Protein AF-A0A1N7SXD9-F1 (afdb_monomer)

InterPro domains:
  IPR025332 Protein of unknown function DUF4238 [PF14022] (2-87)

Secondary structure (DSSP, 8-state):
-EE--SSSPP-EESS--EE--TTS-SSS----S--EEEEE-SSSEEEEEESSTTS-SS-EE--HHHHHHHHHHHHHH-SS-EE-SSHHHHGGGGGGTTHHHHHHHHT----

Sequence (111 aa):
MLINDTSVPFITSDHPVVNVHSCVSETEFSSPEHADFYYPISPTFAYIICDSDRFTQGKNRVDETTVVELNSKQAAQAMMHIIGDTEEAIHPYKKQIGRRYQKAFHGRIVV

Solvent-accessible surface area (backbone atoms only — not comparable to full-atom values): 6323 Å² total; per-residue (Å²): 55,42,38,44,86,52,94,64,59,42,44,37,33,81,40,45,70,41,68,66,38,87,76,51,62,57,53,48,94,66,86,58,92,66,52,25,40,34,31,52,78,42,48,42,37,27,48,56,48,61,78,53,87,87,64,69,89,58,81,40,78,52,53,60,70,56,45,54,51,51,35,44,51,40,21,17,60,7,72,83,41,73,46,51,95,46,68,76,66,40,56,84,38,64,90,28,50,18,39,31,48,54,53,65,53,74,76,45,86,84,126

Organism: NCBI:txid1701573

pLDDT: mean 91.77, std 12.86, range [37.34, 98.69]

Structure (mmCIF, N/CA/C/O backbone):
data_AF-A0A1N7SXD9-F1
#
_entry.id   AF-A0A1N7SXD9-F1
#
loop_
_atom_site.group_PDB
_atom_site.id
_atom_site.type_symbol
_atom_site.label_atom_id
_atom_site.label_alt_id
_atom_site.label_comp_id
_atom_site.label_asym_id
_atom_site.label_entity_id
_atom_site.label_seq_id
_atom_site.pdbx_PDB_ins_code
_atom_site.Cartn_x
_atom_site.Cartn_y
_atom_site.Cartn_z
_atom_site.occupancy
_atom_site.B_iso_or_equiv
_atom_site.auth_seq_id
_atom_site.auth_comp_id
_atom_site.auth_asym_id
_atom_site.auth_atom_id
_atom_site.pdbx_PDB_model_num
ATOM 1 N N . MET A 1 1 ? -9.961 -3.467 -3.301 1.00 95.69 1 MET A N 1
ATOM 2 C CA . MET A 1 1 ? -10.027 -2.371 -2.305 1.00 95.69 1 MET A CA 1
ATOM 3 C C . MET A 1 1 ? -9.459 -2.870 -0.994 1.00 95.69 1 MET A C 1
ATOM 5 O O . MET A 1 1 ? -9.799 -3.979 -0.586 1.00 95.69 1 MET A O 1
ATOM 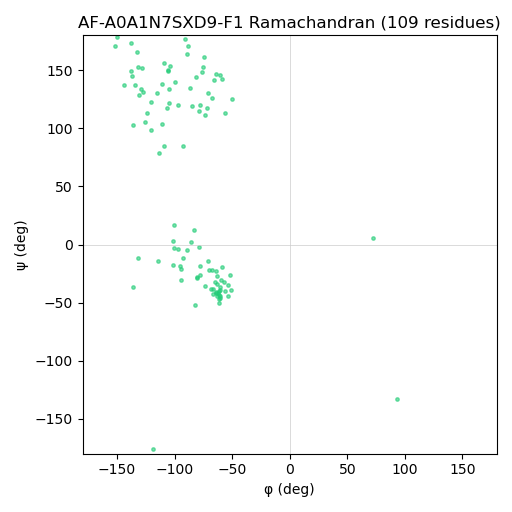9 N N . LEU A 1 2 ? -8.611 -2.069 -0.361 1.00 98.25 2 LEU A N 1
ATOM 10 C CA . LEU A 1 2 ? -8.057 -2.337 0.959 1.00 98.25 2 LEU A CA 1
ATOM 11 C C . LEU A 1 2 ? -8.827 -1.540 2.014 1.00 98.25 2 LEU A C 1
ATOM 13 O O . LEU A 1 2 ? -9.203 -0.390 1.775 1.00 98.25 2 LEU A O 1
ATOM 17 N N . ILE A 1 3 ? -9.068 -2.176 3.153 1.00 98.69 3 ILE A N 1
ATOM 18 C CA . ILE A 1 3 ? -9.719 -1.605 4.331 1.00 98.69 3 ILE A CA 1
ATOM 19 C C . ILE A 1 3 ? -8.733 -1.717 5.487 1.00 98.69 3 ILE A C 1
ATOM 21 O O . ILE A 1 3 ? -8.275 -2.817 5.803 1.00 98.69 3 ILE A O 1
ATOM 25 N N . ASN A 1 4 ? -8.416 -0.581 6.090 1.00 98.56 4 ASN A N 1
ATOM 26 C CA . ASN A 1 4 ? -7.520 -0.464 7.222 1.00 98.56 4 ASN A CA 1
ATOM 27 C C . ASN A 1 4 ? -8.321 -0.075 8.469 1.00 98.56 4 ASN A C 1
ATOM 29 O O . ASN A 1 4 ? -8.712 1.079 8.626 1.00 98.56 4 ASN A O 1
ATOM 33 N N . ASP A 1 5 ? -8.542 -1.067 9.331 1.00 98.12 5 ASP A N 1
ATOM 34 C CA . ASP A 1 5 ? -9.182 -0.923 10.644 1.00 98.12 5 ASP A CA 1
ATOM 35 C C . ASP A 1 5 ? -8.120 -0.903 11.780 1.00 98.12 5 ASP A C 1
ATOM 37 O O . ASP A 1 5 ? -8.439 -1.165 12.940 1.00 98.12 5 ASP A O 1
ATOM 41 N N . THR A 1 6 ? -6.840 -0.668 11.452 1.00 98.06 6 THR A N 1
ATOM 42 C CA . THR A 1 6 ? -5.706 -0.716 12.399 1.00 98.06 6 THR A CA 1
ATOM 43 C C . THR A 1 6 ? -5.422 0.642 13.050 1.00 98.06 6 THR A C 1
ATOM 45 O O . THR A 1 6 ? -6.060 1.646 12.737 1.00 98.06 6 THR A O 1
ATOM 48 N N . SER A 1 7 ? -4.454 0.677 13.973 1.00 97.06 7 SER A N 1
ATOM 49 C CA . SER A 1 7 ? -4.045 1.909 14.660 1.00 97.06 7 SER A CA 1
ATOM 50 C C . SER A 1 7 ? -3.149 2.821 13.811 1.00 97.06 7 SER A C 1
ATOM 52 O O . SER A 1 7 ? -3.028 4.011 14.101 1.00 97.06 7 SER A O 1
ATOM 54 N N . VAL A 1 8 ? -2.539 2.275 12.753 1.00 98.12 8 VAL A N 1
ATOM 55 C CA . VAL A 1 8 ? -1.650 3.009 11.850 1.00 98.12 8 VAL A CA 1
ATOM 56 C C . VAL A 1 8 ? -2.460 3.435 10.628 1.00 98.12 8 VAL A C 1
ATOM 58 O O . VAL A 1 8 ? -2.976 2.568 9.927 1.00 98.12 8 VAL A O 1
ATOM 61 N N . PRO A 1 9 ? -2.590 4.735 10.328 1.00 98.44 9 PRO A N 1
ATOM 62 C CA . PRO A 1 9 ? -3.310 5.187 9.143 1.00 98.44 9 PRO A CA 1
ATOM 63 C C . PRO A 1 9 ? -2.488 4.963 7.868 1.00 98.44 9 PRO A C 1
ATOM 65 O O . PRO A 1 9 ? -1.253 4.979 7.880 1.00 98.44 9 PRO A O 1
ATOM 68 N N . PHE A 1 10 ? -3.169 4.801 6.735 1.00 98.69 10 PHE A N 1
ATOM 69 C CA . PHE A 1 10 ? -2.519 4.942 5.436 1.00 98.69 10 PHE A CA 1
ATOM 70 C C . PHE A 1 10 ? -2.070 6.390 5.217 1.00 98.69 10 PHE A C 1
ATOM 72 O O . PHE A 1 10 ? -2.797 7.330 5.537 1.00 98.69 10 PHE A O 1
ATOM 79 N N . ILE A 1 11 ? -0.901 6.561 4.605 1.00 98.56 11 ILE A N 1
ATOM 80 C CA . ILE A 1 11 ? -0.399 7.861 4.145 1.00 98.56 11 ILE A CA 1
ATOM 81 C C . ILE A 1 11 ? -0.434 7.925 2.618 1.00 98.56 11 ILE A C 1
ATOM 83 O O . ILE A 1 11 ? -0.376 6.897 1.945 1.00 98.56 11 ILE A O 1
ATOM 87 N N . THR A 1 12 ? -0.483 9.132 2.063 1.00 98.31 12 THR A N 1
ATOM 88 C CA . THR A 1 12 ? -0.337 9.383 0.622 1.00 98.31 12 THR A CA 1
ATOM 89 C C . THR A 1 12 ? 0.876 10.275 0.352 1.00 98.31 12 THR A C 1
ATOM 91 O O . THR A 1 12 ? 1.647 10.588 1.262 1.00 98.31 12 THR A O 1
ATOM 94 N N . SER A 1 13 ? 1.106 10.659 -0.899 1.00 97.38 13 SER A N 1
ATOM 95 C CA . SER A 1 13 ? 2.219 11.531 -1.281 1.00 97.38 13 SER A CA 1
ATOM 96 C C . SER A 1 13 ? 1.881 12.384 -2.500 1.00 97.38 13 SER A C 1
ATOM 98 O O . SER A 1 13 ? 0.804 12.273 -3.085 1.00 97.38 13 SER A O 1
ATOM 100 N N . ASP A 1 14 ? 2.828 13.232 -2.892 1.00 96.00 14 ASP A N 1
ATOM 101 C CA . ASP A 1 14 ? 2.816 13.943 -4.173 1.00 96.00 14 ASP A CA 1
ATOM 102 C C . ASP A 1 14 ? 2.791 13.011 -5.401 1.00 96.00 14 ASP A C 1
ATOM 104 O O . ASP A 1 14 ? 2.355 13.427 -6.474 1.00 96.00 14 ASP A O 1
ATOM 108 N N . HIS A 1 15 ? 3.171 11.740 -5.234 1.00 95.31 15 HIS A N 1
ATOM 109 C CA . HIS A 1 15 ? 2.960 10.645 -6.184 1.00 95.31 15 HIS A CA 1
ATOM 110 C C . HIS A 1 15 ? 1.988 9.604 -5.600 1.00 95.31 15 HIS A C 1
ATOM 112 O O . HIS A 1 15 ? 2.412 8.555 -5.116 1.00 95.31 15 HIS A O 1
ATOM 118 N N . PRO A 1 16 ? 0.671 9.866 -5.633 1.00 94.62 16 PRO A N 1
ATOM 119 C CA . PRO A 1 16 ? -0.305 9.099 -4.862 1.00 94.62 16 PRO A CA 1
ATOM 120 C C . PRO A 1 16 ? -0.524 7.665 -5.363 1.00 94.62 16 PRO A C 1
ATOM 122 O O . PRO A 1 16 ? -0.984 6.829 -4.595 1.00 94.62 16 PRO A O 1
ATOM 125 N N . VAL A 1 17 ? -0.211 7.369 -6.627 1.00 97.44 17 VAL A N 1
ATOM 126 C CA . VAL A 1 17 ? -0.330 6.020 -7.195 1.00 97.44 17 VAL A CA 1
ATOM 127 C C . VAL A 1 17 ? 1.061 5.428 -7.357 1.00 97.44 17 VAL A C 1
ATOM 129 O O . VAL A 1 17 ? 1.866 5.947 -8.130 1.00 97.44 17 VAL A O 1
ATOM 132 N N . VAL A 1 18 ? 1.338 4.331 -6.653 1.00 96.50 18 VAL A N 1
ATOM 133 C CA . VAL A 1 18 ? 2.653 3.677 -6.677 1.00 96.50 18 VAL A CA 1
ATOM 134 C C . VAL A 1 18 ? 2.513 2.176 -6.889 1.00 96.50 18 VAL A C 1
ATOM 136 O O . VAL A 1 18 ? 1.503 1.579 -6.524 1.00 96.50 18 VAL A O 1
ATOM 139 N N . ASN A 1 19 ? 3.531 1.547 -7.478 1.00 96.56 19 ASN A N 1
ATOM 140 C CA . ASN A 1 19 ? 3.575 0.090 -7.571 1.00 96.56 19 ASN A CA 1
ATOM 141 C C . ASN A 1 19 ? 4.175 -0.472 -6.274 1.00 96.56 19 ASN A C 1
ATOM 143 O O . ASN A 1 19 ? 5.310 -0.135 -5.928 1.00 96.56 19 AS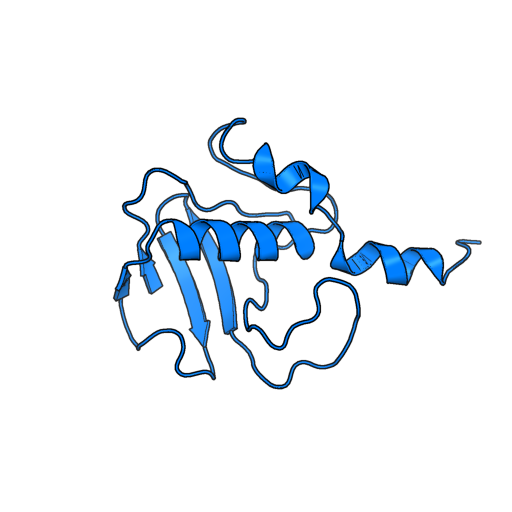N A O 1
ATOM 147 N N . VAL A 1 20 ? 3.405 -1.283 -5.545 1.00 96.62 20 VAL A N 1
ATOM 148 C CA . VAL A 1 20 ? 3.795 -1.850 -4.241 1.00 96.62 20 VAL A CA 1
ATOM 149 C C . VAL A 1 20 ? 4.249 -3.303 -4.315 1.00 96.62 20 VAL A C 1
ATOM 151 O O . VAL A 1 20 ? 4.572 -3.893 -3.281 1.00 96.62 20 VAL A 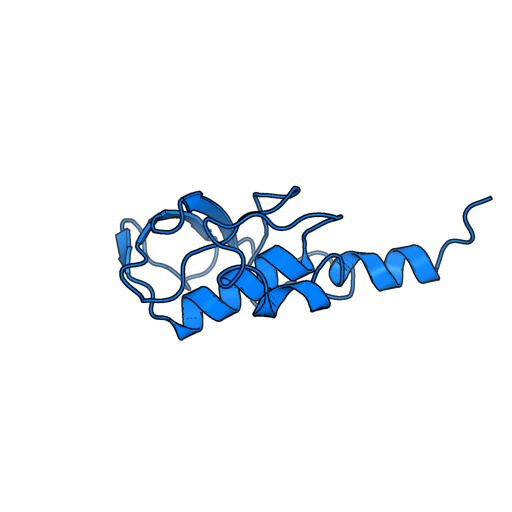O 1
ATOM 154 N N . HIS A 1 21 ? 4.304 -3.881 -5.515 1.00 96.50 21 HIS A N 1
ATOM 155 C CA . HIS A 1 21 ? 4.772 -5.248 -5.682 1.00 96.50 21 HIS A CA 1
ATOM 156 C C . HIS A 1 21 ? 6.224 -5.386 -5.191 1.00 96.50 21 HIS A C 1
ATOM 158 O O . HIS A 1 21 ? 7.045 -4.471 -5.318 1.00 96.50 21 HIS A O 1
ATOM 164 N N . SER A 1 22 ? 6.566 -6.543 -4.627 1.00 94.25 22 SER A N 1
ATOM 165 C CA . SER A 1 22 ? 7.886 -6.803 -4.034 1.00 94.25 22 SER A CA 1
ATOM 166 C C . SER A 1 22 ? 9.034 -6.765 -5.050 1.00 94.25 22 SER A C 1
ATOM 168 O O . SER A 1 22 ? 10.170 -6.491 -4.672 1.00 94.25 22 SER A O 1
ATOM 170 N N . CYS A 1 23 ? 8.745 -6.980 -6.339 1.00 93.88 23 CYS A N 1
ATOM 171 C CA . CYS A 1 23 ? 9.730 -6.889 -7.423 1.00 93.88 23 CYS A CA 1
ATOM 172 C C . CYS A 1 23 ? 10.185 -5.448 -7.727 1.00 93.88 23 CYS A C 1
ATOM 174 O O . CYS A 1 23 ? 11.153 -5.251 -8.461 1.00 93.88 23 CYS A O 1
ATOM 176 N N . VAL A 1 24 ? 9.478 -4.427 -7.227 1.00 93.06 24 VAL A N 1
ATOM 177 C CA . VAL A 1 24 ? 9.805 -3.022 -7.495 1.00 93.06 24 VAL A CA 1
ATOM 178 C C . VAL A 1 24 ? 10.984 -2.594 -6.627 1.00 93.06 24 VAL A C 1
ATOM 180 O O . VAL A 1 24 ? 10.897 -2.591 -5.399 1.00 93.06 24 VAL A O 1
ATOM 183 N N . SER A 1 25 ? 12.077 -2.170 -7.264 1.00 88.81 25 SER A N 1
ATOM 184 C CA . SER A 1 25 ? 13.215 -1.588 -6.551 1.00 88.81 25 SER A CA 1
ATOM 185 C C . SER A 1 25 ? 12.880 -0.199 -6.006 1.00 88.81 25 SER A C 1
ATOM 187 O O . SER A 1 25 ? 12.433 0.696 -6.726 1.00 88.81 25 SER A O 1
ATOM 189 N N . GLU A 1 26 ? 13.168 0.005 -4.723 1.00 86.25 26 GLU A N 1
ATOM 190 C CA . GLU A 1 26 ? 13.036 1.296 -4.037 1.00 86.25 26 GLU A CA 1
ATOM 191 C C . GLU A 1 26 ? 14.281 2.181 -4.189 1.00 86.25 26 GLU A C 1
ATOM 193 O O . GLU A 1 26 ? 14.341 3.259 -3.607 1.00 86.25 26 GLU A O 1
ATOM 198 N N . THR A 1 27 ? 15.294 1.737 -4.939 1.00 84.25 27 THR A N 1
ATOM 199 C CA . THR A 1 27 ? 16.554 2.485 -5.116 1.00 84.25 27 THR A CA 1
ATOM 200 C C . THR A 1 27 ? 17.009 2.598 -6.567 1.00 84.25 27 THR A C 1
ATOM 202 O O . THR A 1 27 ? 17.926 3.366 -6.853 1.00 84.25 27 THR A O 1
ATOM 205 N N . GLU A 1 28 ? 16.397 1.849 -7.485 1.00 84.06 28 GLU A N 1
ATOM 206 C CA . GLU A 1 28 ? 16.808 1.768 -8.885 1.00 84.06 28 GLU A CA 1
ATOM 207 C C . GLU A 1 28 ? 15.596 1.797 -9.818 1.00 84.06 28 GLU A C 1
ATOM 209 O O . GLU A 1 28 ? 14.507 1.330 -9.483 1.00 84.06 28 GLU A O 1
ATOM 214 N N . PHE A 1 29 ? 15.798 2.347 -11.015 1.00 84.88 29 PHE A N 1
ATOM 215 C CA . PHE A 1 29 ? 14.795 2.343 -12.075 1.00 84.88 29 PHE A CA 1
ATOM 216 C C . PHE A 1 29 ? 15.004 1.128 -12.974 1.00 84.88 29 PHE A C 1
ATOM 218 O O . PHE A 1 29 ? 15.661 1.212 -14.008 1.00 84.88 29 PHE A O 1
ATOM 225 N N . SER A 1 30 ? 14.438 -0.000 -12.561 1.0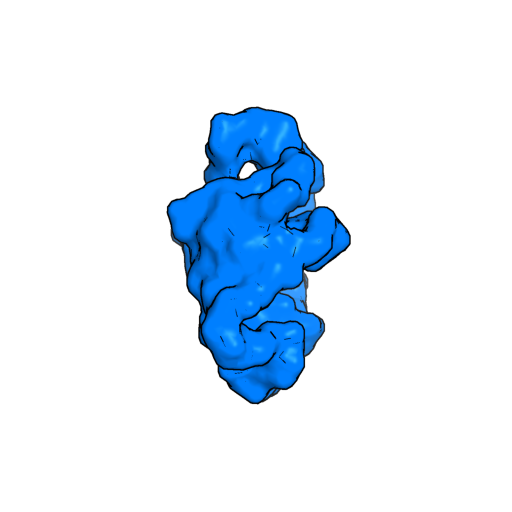0 88.75 30 SER A N 1
ATOM 226 C CA . SER A 1 30 ? 14.272 -1.191 -13.392 1.00 88.75 30 SER A CA 1
ATOM 227 C C . SER A 1 30 ? 12.815 -1.325 -13.845 1.00 88.75 30 SER A C 1
ATOM 229 O O . SER A 1 30 ? 11.897 -0.821 -13.188 1.00 88.75 30 SER A O 1
ATOM 231 N N . SER A 1 31 ? 12.595 -1.988 -14.984 1.00 90.81 31 SER A N 1
ATOM 232 C CA . SER A 1 31 ? 11.240 -2.364 -15.397 1.00 90.81 31 SER A CA 1
ATOM 233 C C . SER A 1 31 ? 10.710 -3.417 -14.420 1.00 90.81 31 SER A C 1
ATOM 235 O O . SER A 1 31 ? 11.400 -4.417 -14.215 1.00 90.81 31 SER A O 1
ATOM 237 N N . PRO A 1 32 ? 9.533 -3.218 -13.805 1.00 92.25 32 PRO A N 1
ATOM 238 C CA . PRO A 1 32 ? 8.942 -4.222 -12.937 1.00 92.25 32 PRO A CA 1
ATOM 239 C C . PRO A 1 32 ? 8.330 -5.360 -13.763 1.00 92.25 32 PRO A C 1
ATOM 241 O O . PRO A 1 32 ? 7.845 -5.137 -14.871 1.00 92.25 32 PRO A O 1
ATOM 244 N N . GLU A 1 33 ? 8.347 -6.567 -13.202 1.00 94.31 33 GLU A N 1
ATOM 245 C CA . GLU A 1 33 ? 7.702 -7.756 -13.783 1.00 94.31 33 GLU A CA 1
ATOM 246 C C . GLU A 1 33 ? 6.195 -7.796 -13.497 1.00 94.31 33 GLU A C 1
ATOM 248 O O . GLU A 1 33 ? 5.435 -8.327 -14.299 1.00 94.31 33 GLU A O 1
ATOM 253 N N . HIS A 1 34 ? 5.783 -7.197 -12.377 1.00 95.94 34 HIS A N 1
ATOM 254 C CA . HIS A 1 34 ? 4.411 -7.180 -11.878 1.00 95.94 34 HIS A CA 1
ATOM 255 C C . HIS A 1 34 ? 3.943 -5.759 -11.571 1.00 95.94 34 HIS A C 1
ATOM 257 O O . HIS A 1 34 ? 4.733 -4.881 -11.201 1.00 95.94 34 HIS A O 1
ATOM 263 N N . ALA A 1 35 ? 2.641 -5.550 -11.681 1.00 94.06 35 ALA A N 1
ATOM 264 C CA . ALA A 1 35 ? 1.939 -4.307 -11.438 1.00 94.06 35 ALA A CA 1
ATOM 265 C C . ALA A 1 35 ? 0.895 -4.475 -10.325 1.00 94.06 35 ALA A C 1
ATOM 267 O O . ALA A 1 35 ? -0.246 -4.864 -10.569 1.00 94.06 35 ALA A O 1
ATOM 268 N N . ASP A 1 36 ? 1.273 -4.066 -9.111 1.00 96.44 36 ASP A N 1
ATOM 269 C CA . ASP A 1 36 ? 0.346 -3.867 -7.997 1.00 96.44 36 ASP A CA 1
ATOM 270 C C . ASP A 1 36 ? 0.207 -2.369 -7.724 1.00 96.44 36 ASP A C 1
ATOM 272 O O . ASP A 1 36 ? 0.911 -1.800 -6.887 1.00 96.44 36 ASP A O 1
ATOM 276 N N . PHE A 1 37 ? -0.675 -1.695 -8.457 1.00 97.25 37 PHE A N 1
ATOM 277 C CA . PHE A 1 37 ? -0.891 -0.262 -8.286 1.00 97.25 37 PHE A CA 1
ATOM 278 C C . PHE A 1 37 ? -1.761 0.013 -7.070 1.00 97.25 37 PHE A C 1
ATOM 280 O O . PHE A 1 37 ? -2.944 -0.321 -7.051 1.00 97.25 37 PHE A O 1
ATOM 287 N N . TYR A 1 38 ? -1.171 0.664 -6.078 1.00 98.06 38 TYR A N 1
ATOM 288 C CA . TYR A 1 38 ? -1.793 1.070 -4.829 1.00 98.06 38 TYR A CA 1
ATOM 289 C C . TYR A 1 38 ? -2.059 2.575 -4.839 1.00 98.06 38 TYR A C 1
ATOM 291 O O . TYR A 1 38 ? -1.190 3.361 -5.219 1.00 98.06 38 TYR A O 1
ATOM 299 N N . TYR A 1 39 ? -3.263 2.964 -4.420 1.00 98.19 39 TYR A N 1
ATOM 300 C CA . TYR A 1 39 ? -3.673 4.355 -4.259 1.00 98.19 39 TYR A CA 1
ATOM 301 C C . T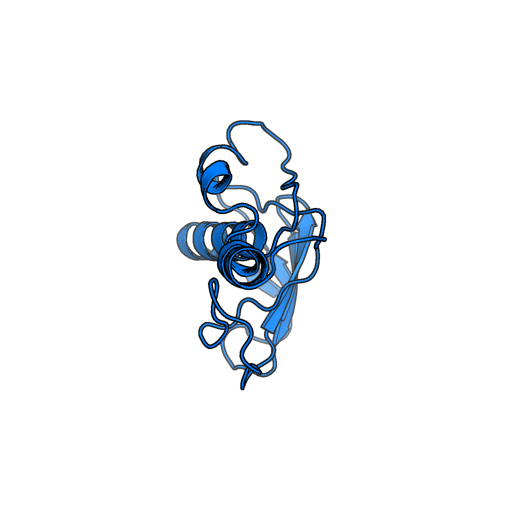YR A 1 39 ? -4.437 4.538 -2.934 1.00 98.19 39 TYR A C 1
ATOM 303 O O . TYR A 1 39 ? -5.621 4.181 -2.857 1.00 98.19 39 TYR A O 1
ATOM 311 N N . PRO A 1 40 ? -3.801 5.093 -1.888 1.00 98.00 40 PRO A N 1
ATOM 312 C CA . PRO A 1 40 ? -4.474 5.449 -0.646 1.00 98.00 40 PRO A CA 1
ATOM 313 C C . PRO A 1 40 ? -5.364 6.674 -0.859 1.00 98.00 40 PRO A C 1
ATOM 315 O O . PRO A 1 40 ? -4.889 7.759 -1.194 1.00 98.00 40 PRO A O 1
ATOM 318 N N . ILE A 1 41 ? -6.669 6.483 -0.661 1.00 96.62 41 ILE A N 1
ATOM 319 C CA . ILE A 1 41 ? -7.704 7.511 -0.858 1.00 96.62 41 ILE A CA 1
ATOM 320 C C . ILE A 1 41 ? -8.001 8.217 0.469 1.00 96.62 41 ILE A C 1
ATOM 322 O O . ILE A 1 41 ? -8.379 9.386 0.491 1.00 96.62 41 ILE A O 1
ATOM 326 N N . SER A 1 42 ? -7.851 7.494 1.581 1.00 97.56 42 SER A N 1
ATOM 327 C CA . SER A 1 42 ? -8.013 7.992 2.943 1.00 97.56 42 SER A CA 1
ATOM 328 C C . SER A 1 42 ? -7.128 7.193 3.914 1.00 97.56 42 SER A C 1
ATOM 330 O O . SER A 1 42 ? -6.627 6.130 3.540 1.00 97.56 42 SER A O 1
ATOM 332 N N . PRO A 1 43 ? -6.997 7.634 5.179 1.00 98.25 43 PRO A N 1
ATOM 333 C CA . PRO A 1 43 ? -6.320 6.871 6.234 1.00 98.25 43 PRO A CA 1
ATOM 334 C C . PRO A 1 43 ? -6.806 5.419 6.406 1.00 98.25 43 PRO A C 1
ATOM 336 O O . PRO A 1 43 ? -6.050 4.557 6.855 1.00 98.25 43 PRO A O 1
ATOM 339 N N . THR A 1 44 ? -8.056 5.134 6.026 1.00 98.50 44 THR A N 1
ATOM 340 C CA . THR A 1 44 ? -8.736 3.849 6.257 1.00 98.50 44 THR A CA 1
ATOM 341 C C . THR A 1 44 ? -9.061 3.070 4.980 1.00 98.50 44 THR A C 1
ATOM 343 O O . THR A 1 44 ? -9.367 1.880 5.052 1.00 98.50 44 THR A O 1
ATOM 346 N N . PHE A 1 45 ? -8.988 3.692 3.799 1.00 98.44 45 PHE A N 1
ATOM 347 C CA . PHE A 1 45 ? -9.346 3.058 2.528 1.00 98.44 45 PHE A CA 1
ATOM 348 C C . PHE A 1 45 ? -8.312 3.320 1.433 1.00 98.44 45 PHE A C 1
ATOM 350 O O . PHE A 1 45 ? -7.879 4.452 1.209 1.00 98.44 45 PHE A O 1
ATOM 357 N N . ALA A 1 46 ? -8.003 2.272 0.667 1.00 98.31 46 ALA A N 1
ATOM 358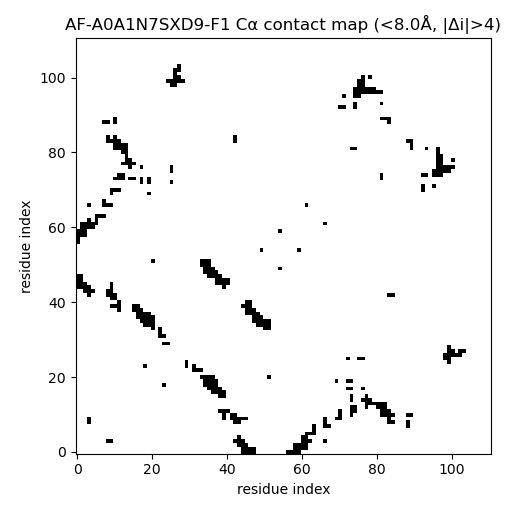 C CA . ALA A 1 46 ? -7.164 2.376 -0.520 1.00 98.31 46 ALA A CA 1
ATOM 359 C C . ALA A 1 46 ? -7.715 1.562 -1.697 1.00 98.31 46 ALA A C 1
ATOM 361 O O . ALA A 1 46 ? -8.272 0.467 -1.533 1.00 98.31 46 ALA A O 1
ATOM 362 N N . TYR A 1 47 ? -7.526 2.078 -2.910 1.00 97.75 47 TYR A N 1
ATOM 363 C CA . TYR A 1 47 ? -7.656 1.280 -4.120 1.00 97.75 47 TYR A CA 1
ATOM 364 C C . TYR A 1 47 ? -6.374 0.495 -4.359 1.00 97.75 47 TYR A C 1
ATOM 366 O O . TYR A 1 47 ? -5.272 0.963 -4.084 1.00 97.75 47 TYR A O 1
ATOM 374 N N . ILE A 1 48 ? -6.545 -0.715 -4.879 1.00 97.12 48 ILE A N 1
ATOM 375 C CA . ILE A 1 48 ? -5.434 -1.517 -5.359 1.00 97.12 48 ILE A CA 1
ATOM 376 C C . ILE A 1 48 ? -5.870 -2.295 -6.595 1.00 97.12 48 ILE A C 1
ATOM 378 O O . ILE A 1 48 ? -6.995 -2.808 -6.630 1.00 97.12 48 ILE A O 1
ATOM 382 N N . ILE A 1 49 ? -4.998 -2.327 -7.596 1.00 95.31 49 ILE A N 1
ATOM 383 C CA . ILE A 1 49 ? -5.143 -3.095 -8.831 1.00 95.31 49 ILE A CA 1
ATOM 384 C C . ILE A 1 49 ? -3.898 -3.967 -8.935 1.00 95.31 49 ILE A C 1
ATOM 386 O O . ILE A 1 49 ? -2.805 -3.429 -9.083 1.00 95.31 49 ILE A O 1
ATOM 390 N N . CYS A 1 50 ? -4.077 -5.278 -8.821 1.00 94.38 50 CYS A N 1
ATOM 391 C CA . CYS A 1 50 ? -2.997 -6.260 -8.842 1.00 94.38 50 CYS A CA 1
ATOM 392 C C . CYS A 1 50 ? -3.066 -7.096 -10.115 1.00 94.38 50 CYS A C 1
ATOM 394 O O . CYS A 1 50 ? -4.153 -7.530 -10.505 1.00 94.38 50 CYS A O 1
ATOM 396 N N . ASP A 1 51 ? -1.910 -7.353 -10.718 1.00 93.12 51 ASP A N 1
ATOM 397 C CA . ASP A 1 51 ? -1.706 -8.506 -11.599 1.00 93.12 51 ASP A CA 1
ATOM 398 C C . ASP A 1 51 ? -1.150 -9.729 -10.845 1.00 93.12 51 ASP A C 1
ATOM 400 O O . ASP A 1 51 ? -1.152 -10.834 -11.386 1.00 93.12 51 ASP A O 1
ATOM 404 N N . SER A 1 52 ? -0.715 -9.538 -9.595 1.00 91.19 52 SER A N 1
ATOM 405 C CA . SER A 1 52 ? -0.309 -10.598 -8.678 1.00 91.19 52 SER A CA 1
ATOM 406 C C . SER A 1 52 ? -1.485 -11.137 -7.852 1.00 91.19 52 SER A C 1
ATOM 408 O O . SER A 1 52 ? -2.518 -10.484 -7.684 1.00 91.19 52 SER A O 1
ATOM 410 N N . ASP A 1 53 ? -1.292 -12.306 -7.237 1.00 89.38 53 ASP A N 1
ATOM 411 C CA . ASP A 1 53 ? -2.272 -12.920 -6.328 1.00 89.38 53 ASP A CA 1
ATOM 412 C C . ASP A 1 53 ? -2.192 -12.373 -4.885 1.00 89.38 53 ASP A C 1
ATOM 414 O O . ASP A 1 53 ? -2.772 -12.951 -3.962 1.00 89.38 53 ASP A O 1
ATOM 418 N N . ARG A 1 54 ? -1.473 -11.260 -4.653 1.00 91.56 54 ARG A N 1
ATOM 419 C CA . ARG A 1 54 ? -1.253 -10.699 -3.306 1.00 91.56 54 ARG A CA 1
ATOM 420 C C . ARG A 1 54 ? -2.558 -10.284 -2.621 1.00 91.56 54 ARG A C 1
ATOM 422 O O . ARG A 1 54 ? -2.711 -10.482 -1.417 1.00 91.56 54 ARG A O 1
ATOM 429 N N . PHE A 1 55 ? -3.484 -9.687 -3.370 1.00 93.31 55 PHE A N 1
ATOM 430 C CA . PHE A 1 55 ? -4.782 -9.252 -2.860 1.00 93.31 55 PHE A CA 1
ATOM 431 C C . PHE A 1 55 ? -5.905 -9.809 -3.724 1.00 93.31 55 PHE A C 1
ATOM 433 O O . PHE A 1 55 ? -5.902 -9.678 -4.945 1.00 93.31 55 PHE A O 1
ATOM 440 N N . THR A 1 56 ? -6.910 -10.394 -3.076 1.00 91.00 56 THR A N 1
ATOM 441 C CA . THR A 1 56 ? -8.043 -10.997 -3.784 1.00 91.00 56 THR A CA 1
ATOM 442 C C . THR A 1 56 ? -8.996 -9.938 -4.342 1.00 91.00 56 THR A C 1
ATOM 444 O O . THR A 1 56 ? -9.012 -8.781 -3.904 1.00 91.00 56 THR A O 1
ATOM 447 N N . GLN A 1 57 ? -9.830 -10.323 -5.309 1.00 91.62 57 GLN A N 1
ATOM 448 C CA . GLN A 1 57 ? -10.867 -9.437 -5.835 1.00 91.62 57 GLN A CA 1
ATOM 449 C C . GLN A 1 57 ? -11.838 -8.988 -4.728 1.00 91.62 57 GLN A C 1
ATOM 451 O O . GLN A 1 57 ? -12.220 -9.753 -3.847 1.00 91.62 57 GLN A O 1
ATOM 456 N N . GLY A 1 58 ? -12.281 -7.729 -4.794 1.00 94.44 58 GLY A N 1
ATOM 457 C CA . GLY A 1 58 ? -13.225 -7.163 -3.830 1.00 94.44 58 GLY A CA 1
ATOM 458 C C . GLY A 1 58 ? -12.550 -6.438 -2.662 1.00 94.44 58 GLY A C 1
ATOM 459 O O . GLY A 1 58 ? -11.709 -5.557 -2.872 1.00 94.44 58 GLY A O 1
ATOM 460 N N . LYS A 1 59 ? -12.999 -6.717 -1.433 1.00 96.81 59 LYS A N 1
ATOM 461 C CA . LYS A 1 59 ? -12.587 -6.013 -0.207 1.00 96.81 59 LYS A CA 1
ATOM 462 C C . LYS A 1 59 ? -11.621 -6.884 0.594 1.00 96.81 59 LYS A C 1
ATOM 464 O O . LYS A 1 59 ? -12.008 -7.962 1.027 1.00 96.81 59 LYS A O 1
ATOM 469 N N . ASN A 1 60 ? -10.421 -6.379 0.854 1.00 97.75 60 ASN A N 1
ATOM 470 C CA . ASN A 1 60 ? -9.421 -7.041 1.689 1.00 97.75 60 ASN A CA 1
ATOM 471 C C . ASN A 1 60 ? -9.178 -6.184 2.932 1.00 97.75 60 ASN A C 1
ATOM 473 O O . ASN A 1 60 ? -8.960 -4.978 2.810 1.00 97.75 60 ASN A O 1
ATOM 477 N N . ARG A 1 61 ? -9.226 -6.793 4.117 1.00 98.38 61 ARG A N 1
ATOM 478 C CA . ARG A 1 61 ? -8.763 -6.144 5.347 1.00 98.38 61 ARG A CA 1
ATOM 479 C C . ARG A 1 61 ? -7.274 -6.384 5.493 1.00 98.38 61 ARG A C 1
ATOM 481 O O . ARG A 1 61 ? -6.829 -7.509 5.286 1.00 98.38 61 ARG A O 1
ATOM 488 N N . VAL A 1 62 ? -6.536 -5.335 5.821 1.00 98.31 62 VAL A N 1
ATOM 489 C CA . VAL A 1 62 ? -5.088 -5.411 6.020 1.00 98.31 62 VAL A CA 1
ATOM 490 C C . VAL A 1 62 ? -4.747 -5.346 7.501 1.00 98.31 62 VAL A C 1
ATOM 492 O O . VAL A 1 62 ? -5.477 -4.744 8.288 1.00 98.31 62 VAL A O 1
ATOM 495 N N . ASP A 1 63 ? -3.642 -5.984 7.868 1.00 98.50 63 ASP A N 1
ATOM 496 C CA . ASP A 1 63 ? -3.051 -5.860 9.194 1.00 98.50 63 ASP A CA 1
ATOM 497 C C . ASP A 1 63 ? -2.066 -4.685 9.256 1.00 98.50 63 ASP A C 1
ATOM 499 O O . ASP A 1 63 ? -1.708 -4.075 8.246 1.00 98.50 63 ASP A O 1
ATOM 503 N N . GLU A 1 64 ? -1.621 -4.362 10.468 1.00 98.50 64 GLU A N 1
ATOM 504 C CA . GLU A 1 64 ? -0.741 -3.217 10.704 1.00 98.50 64 GLU A CA 1
ATOM 505 C C . GLU A 1 64 ? 0.612 -3.384 9.997 1.00 98.50 64 GLU A C 1
ATOM 507 O O . GLU A 1 64 ? 1.168 -2.419 9.479 1.00 98.50 64 GLU A O 1
ATOM 512 N N . THR A 1 65 ? 1.117 -4.619 9.894 1.00 98.44 65 THR A N 1
ATOM 513 C CA . THR A 1 65 ? 2.374 -4.909 9.184 1.00 98.44 65 THR A CA 1
ATOM 514 C C . THR A 1 65 ? 2.265 -4.562 7.700 1.00 98.44 65 THR A C 1
ATOM 516 O O . THR A 1 65 ? 3.151 -3.905 7.152 1.00 98.44 65 THR A O 1
ATOM 519 N N . THR A 1 66 ? 1.152 -4.926 7.063 1.00 98.25 66 THR A N 1
ATOM 520 C CA . THR A 1 66 ? 0.864 -4.583 5.668 1.00 98.25 66 THR A CA 1
ATOM 521 C C . THR A 1 66 ? 0.725 -3.072 5.490 1.00 98.25 66 THR A C 1
ATOM 523 O O . THR A 1 66 ? 1.257 -2.518 4.531 1.00 98.25 66 THR A O 1
ATOM 526 N N . VAL A 1 67 ? 0.053 -2.379 6.414 1.00 98.50 67 VAL A N 1
ATOM 527 C CA . VAL A 1 67 ? -0.076 -0.912 6.368 1.00 98.50 67 VAL A CA 1
ATOM 528 C C . VAL A 1 67 ? 1.292 -0.232 6.439 1.00 98.50 67 VAL A C 1
ATOM 530 O O . VAL A 1 67 ? 1.585 0.648 5.630 1.00 98.50 67 VAL A O 1
ATOM 533 N N . VAL A 1 68 ? 2.151 -0.667 7.363 1.00 98.56 68 VAL A N 1
ATOM 534 C CA . VAL A 1 68 ? 3.509 -0.127 7.523 1.00 98.56 68 VAL A CA 1
ATOM 535 C C . VAL A 1 68 ? 4.354 -0.361 6.268 1.00 98.56 68 VAL A C 1
ATOM 537 O O . VAL A 1 68 ? 5.062 0.547 5.826 1.00 98.56 68 VAL A O 1
ATOM 540 N N . GLU A 1 69 ? 4.261 -1.543 5.653 1.00 98.12 69 GLU A N 1
ATOM 541 C CA . GLU A 1 69 ? 4.943 -1.839 4.388 1.00 98.12 69 GLU A CA 1
ATOM 542 C C . GLU A 1 69 ? 4.467 -0.911 3.260 1.00 98.12 69 GLU A C 1
ATOM 544 O O . GLU A 1 69 ? 5.287 -0.284 2.585 1.00 98.12 69 GLU A O 1
ATOM 549 N N . LEU A 1 70 ? 3.149 -0.786 3.073 1.00 98.19 70 LEU A N 1
ATOM 550 C CA . LEU A 1 70 ? 2.558 0.054 2.030 1.00 98.19 70 LEU A CA 1
ATOM 551 C C . LEU A 1 70 ? 2.938 1.528 2.213 1.00 98.19 70 LEU A C 1
ATOM 553 O O . LEU A 1 70 ? 3.340 2.180 1.251 1.00 98.19 70 LEU A O 1
ATOM 557 N N . ASN A 1 71 ? 2.900 2.038 3.445 1.00 98.44 71 ASN A N 1
ATOM 558 C CA . ASN A 1 71 ? 3.318 3.402 3.763 1.00 98.44 71 ASN A CA 1
ATOM 559 C C . ASN A 1 71 ? 4.813 3.628 3.491 1.00 98.44 71 ASN A C 1
ATOM 561 O O . ASN A 1 71 ? 5.190 4.657 2.927 1.00 98.44 71 ASN A O 1
ATOM 565 N N . SER A 1 72 ? 5.670 2.655 3.820 1.00 97.94 72 SER A N 1
ATOM 566 C CA . SER A 1 72 ? 7.098 2.713 3.486 1.00 97.94 72 SER A CA 1
ATOM 567 C C . SER A 1 72 ? 7.316 2.789 1.974 1.00 97.94 72 SER A C 1
ATOM 569 O O . SER A 1 72 ? 8.102 3.613 1.503 1.00 97.94 72 SER A O 1
ATOM 571 N N . LYS A 1 73 ? 6.589 1.975 1.197 1.00 97.50 73 LYS A N 1
ATOM 57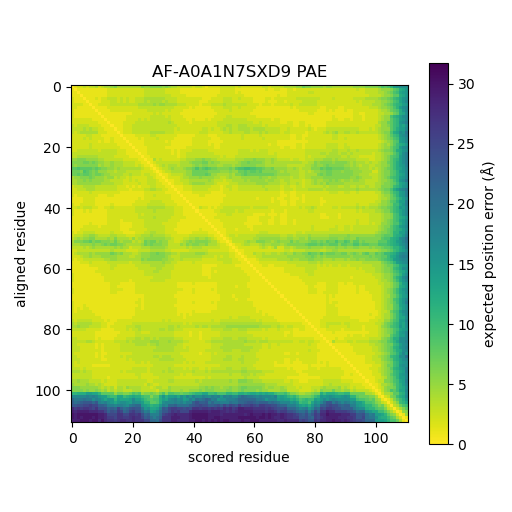2 C CA . LYS A 1 73 ? 6.656 1.979 -0.272 1.00 97.50 73 LYS A CA 1
ATOM 573 C C . LYS A 1 73 ? 6.124 3.274 -0.880 1.00 97.50 73 LYS A C 1
ATOM 575 O O . LYS A 1 73 ? 6.716 3.770 -1.839 1.00 97.50 73 LYS A O 1
ATOM 580 N N . GLN A 1 74 ? 5.060 3.839 -0.311 1.00 97.81 74 GLN A N 1
ATOM 581 C CA . GLN A 1 74 ? 4.522 5.144 -0.695 1.00 97.81 74 GLN A CA 1
ATOM 582 C C . GLN A 1 74 ? 5.557 6.251 -0.472 1.00 97.81 74 GLN A C 1
ATOM 584 O O . GLN A 1 74 ? 5.805 7.060 -1.364 1.00 97.81 74 GLN A O 1
ATOM 589 N N . ALA A 1 75 ? 6.209 6.262 0.694 1.00 97.38 75 ALA A N 1
ATOM 590 C CA . ALA A 1 75 ? 7.230 7.248 1.023 1.00 97.38 75 ALA A CA 1
ATOM 591 C C . ALA A 1 75 ? 8.485 7.103 0.150 1.00 97.38 75 ALA A C 1
ATOM 593 O O . ALA A 1 75 ? 8.993 8.101 -0.356 1.00 97.38 75 ALA A O 1
ATOM 594 N N . ALA A 1 76 ? 8.951 5.874 -0.095 1.00 95.94 76 ALA A N 1
ATOM 595 C CA . ALA A 1 76 ? 10.099 5.599 -0.965 1.00 95.94 76 ALA A CA 1
ATOM 596 C C . ALA A 1 76 ? 9.924 6.139 -2.393 1.00 95.94 76 ALA A C 1
ATOM 598 O O . ALA A 1 76 ? 10.902 6.529 -3.037 1.00 95.94 76 ALA A O 1
ATOM 599 N N . GLN A 1 77 ? 8.679 6.152 -2.871 1.00 95.81 77 GLN A N 1
ATOM 600 C CA . GLN A 1 77 ? 8.291 6.559 -4.221 1.00 95.81 77 GLN A CA 1
ATOM 601 C C . GLN A 1 77 ? 7.724 7.986 -4.295 1.00 95.81 77 GLN A C 1
ATOM 603 O O . GLN A 1 77 ? 7.461 8.474 -5.395 1.00 95.81 77 GLN A O 1
ATOM 608 N N . ALA A 1 78 ? 7.580 8.669 -3.156 1.00 95.38 78 ALA A N 1
ATOM 609 C CA . ALA A 1 78 ? 7.303 10.100 -3.106 1.00 95.38 78 ALA A CA 1
ATOM 610 C C . ALA A 1 78 ? 8.478 10.883 -3.699 1.00 95.38 78 ALA A C 1
ATOM 612 O O . ALA A 1 78 ? 9.632 10.480 -3.539 1.00 95.38 78 ALA A O 1
ATOM 613 N N . MET A 1 79 ? 8.201 12.009 -4.353 1.00 91.56 79 MET A N 1
ATOM 614 C CA . MET A 1 79 ? 9.262 12.868 -4.879 1.00 91.56 79 MET A CA 1
ATOM 615 C C . MET A 1 79 ? 9.818 13.776 -3.778 1.00 91.56 79 MET A C 1
ATOM 617 O O . MET A 1 79 ? 11.023 13.800 -3.541 1.00 91.56 79 MET A O 1
ATOM 621 N N . MET A 1 80 ? 8.930 14.494 -3.090 1.00 93.69 80 MET A N 1
ATOM 622 C CA . MET A 1 80 ? 9.256 15.507 -2.084 1.00 93.69 80 MET A CA 1
ATOM 623 C C . MET A 1 80 ? 8.390 15.402 -0.828 1.00 93.69 80 MET A C 1
ATOM 625 O O . MET A 1 80 ? 8.885 15.652 0.272 1.00 93.69 80 MET A O 1
ATOM 629 N N . HIS A 1 81 ? 7.105 15.057 -0.963 1.00 96.38 81 HIS A N 1
ATOM 630 C CA . HIS A 1 81 ? 6.143 15.167 0.137 1.00 96.38 81 HIS A CA 1
ATOM 631 C C . HIS A 1 81 ? 5.353 13.884 0.379 1.00 96.38 81 HIS A C 1
ATOM 633 O O . HIS A 1 81 ? 4.782 13.314 -0.543 1.00 96.38 81 HIS A O 1
ATOM 639 N N . ILE A 1 82 ? 5.248 13.494 1.652 1.00 98.06 82 ILE A N 1
ATOM 640 C CA . ILE A 1 82 ? 4.232 12.559 2.154 1.00 98.06 82 ILE A CA 1
ATOM 641 C C . ILE A 1 82 ? 3.172 13.335 2.935 1.00 98.06 82 ILE A C 1
ATOM 643 O O . ILE A 1 82 ? 3.468 14.372 3.530 1.00 98.06 82 ILE A O 1
ATOM 647 N N . ILE A 1 83 ? 1.942 12.836 2.921 1.00 98.00 83 ILE A N 1
ATOM 648 C CA . ILE A 1 83 ? 0.762 13.476 3.499 1.00 98.00 83 ILE A CA 1
ATOM 649 C C . ILE A 1 83 ? 0.043 12.435 4.358 1.00 98.00 83 ILE A C 1
ATOM 651 O O . ILE A 1 83 ? -0.247 11.334 3.891 1.00 98.00 83 ILE A O 1
ATOM 655 N N . GLY A 1 84 ? -0.251 12.793 5.604 1.00 96.94 84 GLY A N 1
ATOM 656 C CA . GLY A 1 84 ? -1.042 11.996 6.538 1.00 96.94 84 GLY A CA 1
ATOM 657 C C . GLY A 1 84 ? -2.017 12.884 7.301 1.00 96.94 84 GLY A C 1
ATOM 658 O O . GLY A 1 84 ? -1.995 14.107 7.163 1.00 96.94 84 GLY A O 1
ATOM 659 N N . ASP A 1 85 ? -2.888 12.260 8.082 1.00 95.75 85 ASP A N 1
ATOM 660 C CA . ASP A 1 85 ? -3.881 12.929 8.924 1.00 95.75 85 ASP A CA 1
ATOM 661 C C . ASP A 1 85 ? -3.284 13.509 10.215 1.00 95.75 85 ASP A C 1
ATOM 663 O O . ASP A 1 85 ? -3.798 14.503 10.729 1.00 95.75 85 ASP A O 1
ATOM 667 N N . THR A 1 86 ? -2.175 12.947 10.703 1.00 97.25 86 THR A N 1
ATOM 668 C CA . THR A 1 86 ? -1.400 13.482 11.832 1.00 97.25 86 THR A CA 1
ATOM 669 C C . THR A 1 86 ? 0.101 13.530 11.542 1.00 97.25 86 THR A C 1
ATOM 671 O O . THR A 1 86 ? 0.601 12.921 10.591 1.00 97.25 86 THR A O 1
ATOM 674 N N . GLU A 1 87 ? 0.860 14.259 12.367 1.00 96.94 87 GLU A N 1
ATOM 675 C CA . GLU A 1 87 ? 2.322 14.258 12.255 1.00 96.94 87 GLU A CA 1
ATOM 676 C C . GLU A 1 87 ? 2.913 12.897 12.651 1.00 96.94 87 GLU A C 1
ATOM 678 O O . GLU A 1 87 ? 3.848 12.409 12.008 1.00 96.94 87 GLU A O 1
ATOM 683 N N . GLU A 1 88 ? 2.348 12.255 13.674 1.00 97.38 88 GLU A N 1
ATOM 684 C CA . GLU A 1 88 ? 2.777 10.947 14.167 1.00 97.38 88 GLU A CA 1
ATOM 685 C C . GLU A 1 88 ? 2.642 9.875 13.082 1.00 97.38 88 GLU A C 1
ATOM 687 O O . GLU A 1 88 ? 3.519 9.020 12.959 1.00 97.38 88 GLU A O 1
ATOM 692 N N . ALA A 1 89 ? 1.600 9.966 12.249 1.00 97.19 89 ALA A N 1
ATOM 693 C CA . ALA A 1 89 ? 1.371 9.069 11.122 1.00 97.19 89 ALA A CA 1
ATOM 694 C C . ALA A 1 89 ? 2.503 9.114 10.086 1.00 97.19 89 ALA A C 1
ATOM 696 O O . ALA A 1 89 ? 2.891 8.082 9.541 1.00 97.19 89 ALA A O 1
ATOM 697 N N . ILE A 1 90 ? 3.060 10.297 9.808 1.00 97.50 90 ILE A N 1
ATOM 698 C CA . ILE A 1 90 ? 4.093 10.470 8.774 1.00 97.50 90 ILE A CA 1
ATOM 699 C C . ILE A 1 90 ? 5.518 10.411 9.326 1.00 97.50 90 ILE A C 1
ATOM 701 O O . ILE A 1 90 ? 6.461 10.151 8.574 1.00 97.50 90 ILE A O 1
ATOM 705 N N . HIS A 1 91 ? 5.708 10.648 10.627 1.00 97.75 91 HIS A N 1
ATOM 706 C CA . HIS A 1 91 ? 7.033 10.752 11.232 1.00 97.75 91 HIS A CA 1
ATOM 707 C C . HIS A 1 91 ? 7.948 9.539 10.956 1.00 97.75 91 HIS A C 1
ATOM 709 O O . HIS A 1 91 ? 9.105 9.778 10.571 1.00 97.75 91 HIS A O 1
ATOM 715 N N . PRO A 1 92 ? 7.487 8.274 11.064 1.00 97.81 92 PRO A N 1
ATOM 716 C CA . PRO A 1 92 ? 8.330 7.101 10.823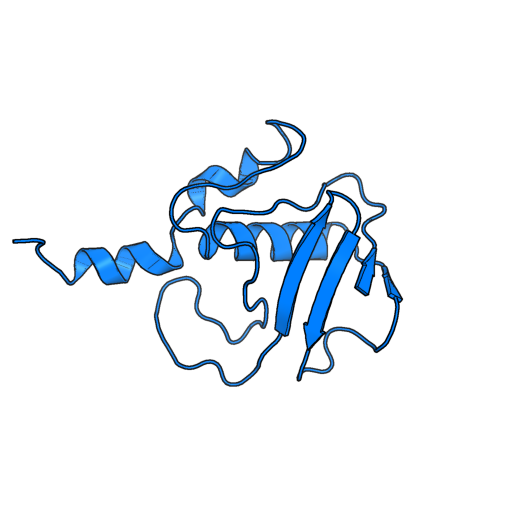 1.00 97.81 92 PRO A CA 1
ATOM 717 C C . PRO A 1 92 ? 8.920 7.054 9.408 1.00 97.81 92 PRO A C 1
ATOM 719 O O . PRO A 1 92 ? 10.036 6.570 9.208 1.00 97.81 92 PRO A O 1
ATOM 722 N N . TYR A 1 93 ? 8.202 7.616 8.433 1.00 97.62 93 TYR A N 1
ATOM 723 C CA . TYR A 1 93 ? 8.502 7.480 7.010 1.00 97.62 93 TYR A CA 1
ATOM 724 C C . TYR A 1 93 ? 9.300 8.668 6.437 1.00 97.62 93 TYR A C 1
ATOM 726 O O . TYR A 1 93 ? 9.756 8.621 5.295 1.00 97.62 93 TYR A O 1
ATOM 734 N N . LYS A 1 94 ? 9.576 9.721 7.229 1.00 96.06 94 LYS A N 1
ATOM 735 C CA . LYS A 1 94 ? 10.322 10.924 6.783 1.00 96.06 94 LYS A CA 1
ATOM 736 C C . LYS A 1 94 ? 11.690 10.594 6.153 1.00 96.06 94 LYS A C 1
ATOM 738 O O . LYS A 1 94 ? 12.104 11.240 5.197 1.00 96.06 94 LYS A O 1
ATOM 743 N N . LYS A 1 95 ? 12.386 9.555 6.637 1.00 94.75 95 LYS A N 1
ATOM 744 C CA . LYS A 1 95 ? 13.693 9.103 6.099 1.00 94.75 95 LYS A CA 1
ATOM 745 C C . LYS A 1 95 ? 13.585 8.264 4.815 1.00 94.75 95 LYS A C 1
ATOM 747 O O . LYS A 1 95 ? 14.602 7.767 4.321 1.00 94.75 95 LYS A O 1
ATOM 752 N N . GLN A 1 96 ? 12.375 7.992 4.335 1.00 95.06 96 GLN A N 1
ATOM 753 C CA . GLN A 1 96 ? 12.120 7.207 3.125 1.00 95.06 96 GLN A CA 1
ATOM 754 C C . GLN A 1 96 ? 11.777 8.070 1.921 1.00 95.06 96 GLN A C 1
ATOM 756 O O . GLN A 1 96 ? 11.954 7.601 0.804 1.00 95.06 96 GLN A O 1
ATOM 761 N N . ILE A 1 97 ? 11.388 9.326 2.141 1.00 95.31 97 ILE A N 1
ATOM 762 C CA . ILE A 1 97 ? 11.020 10.266 1.082 1.00 95.31 97 ILE A CA 1
ATOM 763 C C . ILE A 1 97 ? 12.098 10.300 -0.006 1.00 95.31 97 ILE A C 1
ATOM 765 O O . ILE A 1 97 ? 13.283 10.507 0.274 1.00 95.31 97 ILE A O 1
ATOM 769 N N . GLY A 1 98 ? 11.686 10.070 -1.252 1.00 91.69 98 GLY A N 1
ATOM 770 C CA . GLY A 1 98 ? 12.555 10.212 -2.413 1.00 91.69 98 GLY A CA 1
ATOM 771 C C . GLY A 1 98 ? 13.621 9.133 -2.582 1.00 91.69 98 GLY A C 1
ATOM 772 O O . GLY A 1 98 ? 14.439 9.265 -3.493 1.00 91.69 98 GLY A O 1
ATOM 773 N N . ARG A 1 99 ? 13.653 8.067 -1.762 1.00 91.81 99 ARG A N 1
ATOM 774 C CA . ARG A 1 99 ? 14.694 7.015 -1.849 1.00 91.81 99 ARG A CA 1
ATOM 775 C C . ARG A 1 99 ? 14.864 6.455 -3.257 1.00 91.81 99 ARG A C 1
ATOM 777 O O . ARG A 1 99 ? 16.000 6.291 -3.703 1.00 91.81 99 ARG A O 1
ATOM 784 N N . ARG A 1 100 ? 13.761 6.262 -3.987 1.00 87.88 100 ARG A N 1
ATOM 785 C CA . ARG A 1 100 ? 13.791 5.753 -5.364 1.00 87.88 100 ARG A CA 1
ATOM 786 C C . ARG A 1 100 ? 14.516 6.684 -6.333 1.00 87.88 100 ARG A C 1
ATOM 788 O O . ARG A 1 100 ? 15.107 6.223 -7.304 1.00 87.88 100 ARG A O 1
ATOM 795 N N . TYR A 1 101 ? 14.532 7.982 -6.048 1.00 85.19 101 TYR A N 1
ATOM 796 C CA . TYR A 1 101 ? 15.148 8.997 -6.896 1.00 85.19 101 TYR A CA 1
ATOM 797 C C . TYR A 1 101 ? 16.584 9.358 -6.484 1.00 85.19 101 TYR A C 1
ATOM 799 O O . TYR A 1 101 ? 17.336 9.884 -7.305 1.00 85.19 101 TYR A O 1
ATOM 807 N N . GLN A 1 102 ? 17.015 9.044 -5.257 1.00 78.94 102 GLN A N 1
ATOM 808 C CA . GLN A 1 102 ? 18.329 9.452 -4.730 1.00 78.94 102 GLN A CA 1
ATOM 809 C C . GLN A 1 102 ? 19.518 8.995 -5.596 1.00 78.94 102 GLN A C 1
ATOM 811 O O . GLN A 1 102 ? 20.453 9.774 -5.803 1.00 78.94 102 GLN A O 1
ATOM 816 N N . LYS A 1 103 ? 19.486 7.770 -6.149 1.00 65.31 103 LYS A N 1
ATOM 817 C CA . LYS A 1 103 ? 20.536 7.286 -7.068 1.00 65.31 103 LYS A CA 1
ATOM 818 C C . LYS A 1 103 ? 20.460 7.935 -8.454 1.00 65.31 103 LYS A C 1
ATOM 820 O O . LYS A 1 103 ? 21.500 8.215 -9.044 1.00 65.31 103 LYS A O 1
ATOM 825 N N . ALA A 1 104 ? 19.259 8.215 -8.966 1.00 59.12 104 ALA A N 1
ATOM 826 C CA . ALA A 1 104 ? 19.094 8.864 -10.269 1.00 59.12 104 ALA A CA 1
ATOM 827 C C . ALA A 1 104 ? 19.649 10.297 -10.284 1.00 59.12 104 ALA A C 1
ATOM 829 O O . ALA A 1 104 ? 20.189 10.732 -11.301 1.00 59.12 104 ALA A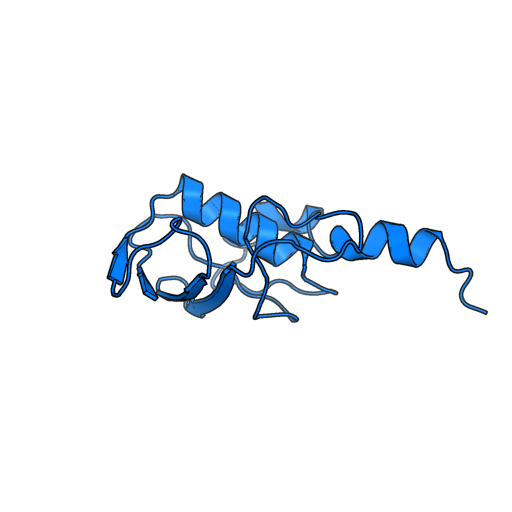 O 1
ATOM 830 N N . PHE A 1 105 ? 19.580 11.000 -9.150 1.00 58.19 105 PHE A N 1
ATOM 831 C CA . PHE A 1 105 ? 20.168 12.331 -8.996 1.00 58.19 105 PHE A CA 1
ATOM 832 C C . PHE A 1 105 ? 21.680 12.312 -8.722 1.00 58.19 105 PHE A C 1
ATOM 834 O O . PHE A 1 105 ? 22.372 13.223 -9.160 1.00 58.19 105 PHE A O 1
ATOM 841 N N . HIS A 1 106 ? 22.232 11.263 -8.100 1.00 54.25 106 HIS A N 1
ATOM 842 C CA . HIS A 1 106 ? 23.691 11.125 -7.935 1.00 54.25 106 HIS A CA 1
ATOM 843 C C . HIS A 1 106 ? 24.446 10.889 -9.256 1.00 54.25 106 HIS A C 1
ATOM 845 O O . HIS A 1 106 ? 25.640 11.161 -9.333 1.00 54.25 106 HIS A O 1
ATOM 851 N N . GLY A 1 107 ? 23.768 10.393 -10.298 1.00 50.94 107 GLY A N 1
ATOM 852 C CA . GLY A 1 107 ? 24.359 10.152 -11.621 1.00 50.94 107 GLY A CA 1
ATOM 853 C C . GLY A 1 107 ? 24.284 11.334 -12.595 1.00 50.94 107 GLY A C 1
ATOM 854 O O . GLY A 1 107 ? 24.809 11.234 -13.703 1.00 50.94 107 GLY A O 1
ATOM 855 N N . ARG A 1 108 ? 23.627 12.442 -12.227 1.00 47.47 108 ARG A N 1
ATOM 856 C CA . ARG A 1 108 ? 23.504 13.635 -13.075 1.00 47.47 108 ARG A CA 1
ATOM 857 C C . ARG A 1 108 ? 24.002 14.858 -12.316 1.00 47.47 108 ARG A C 1
ATOM 859 O O . ARG A 1 108 ? 23.299 15.391 -11.465 1.00 47.47 108 ARG A O 1
ATOM 866 N N . ILE A 1 109 ? 25.196 15.330 -12.681 1.00 44.47 109 ILE A N 1
ATOM 867 C CA . ILE A 1 109 ? 25.555 16.737 -12.487 1.00 44.47 109 ILE A CA 1
ATOM 868 C C . ILE A 1 109 ? 24.474 17.540 -13.211 1.00 44.47 109 ILE A C 1
ATOM 870 O O . ILE A 1 109 ? 24.328 17.429 -14.429 1.00 44.47 109 ILE A O 1
ATOM 874 N N . VAL A 1 110 ? 23.671 18.275 -12.452 1.00 42.97 110 VAL A N 1
ATOM 875 C CA . VAL A 1 110 ? 22.752 19.260 -13.014 1.00 42.97 110 VAL A CA 1
ATOM 876 C C . VAL A 1 110 ? 23.627 20.438 -13.445 1.00 42.97 110 VAL A C 1
ATOM 878 O O . VAL A 1 110 ? 24.268 21.058 -12.596 1.00 42.97 110 VAL A O 1
ATOM 881 N N . VAL A 1 111 ? 23.738 20.642 -14.760 1.00 37.34 111 VAL A N 1
ATOM 882 C CA . VAL A 1 111 ? 24.358 21.825 -15.384 1.00 37.34 111 VAL A CA 1
ATOM 883 C C . VAL A 1 111 ? 23.377 22.984 -15.322 1.00 37.34 111 VAL A C 1
ATOM 885 O O . VAL A 1 111 ? 22.182 22.730 -15.599 1.00 37.34 111 VAL A O 1
#

Nearest PDB structures (foldseek):
  7dco-assembly1_v  TM=2.517E-01  e=9.513E+00  Saccharomyces cerevisiae

Foldseek 3Di:
DEFEPDPAFAKAAPPQWFFLDPQDDLAEDDDGPWGWIWGDPARTDIDTDTPDPPDDPDYDYDDPVVRVSNNLRNQSPHAADMGHPDPVNCVVNPVNHPNRCPVVVVVDDDD

Radius of gyration: 14.15 Å; Cα contacts (8 Å, |Δi|>4): 214; chains: 1; bounding box: 39×35×30 Å

Mean predicted aligned error: 4.55 Å